Protein AF-A0A6P0NVS1-F1 (afdb_monomer_lite)

Radius of gyration: 19.27 Å; chains: 1; bounding box: 31×51×54 Å

Sequence (129 aa):
MSETNSVSIKGNISNNNGQMVTGIKNQVTTQSLDSSEAEKLGIEELLTQLKEAIASESNLKEDDKETALEEIENLNQAANNPGDGGMKKMAKRAIQMLTGVFAGLPAAAKLAEIANKTLPALGSKFGLE

pLDDT: mean 80.85, std 20.52, range [35.62, 98.19]

Foldseek 3Di:
DDDDDDDDDDDDDDDDDDDDDDDPPPPVVLPQQDLVNLLVDDLVVLLVSLLVLLVPFPQQDPVLSVLLVVLSVLLVVLSVPLPDPVSLVSLVVSLVSNCVSCVPPDCPRSSVSSNVRSSVSSCVVSPVD

Secondary structure (DSSP, 8-state):
----------------------------------HHHHTTS-HHHHHHHHHHHHHH-SSS-HHHHHHHHHHHHHHHHHHTSTTSHHHHHHHHHHHHHHHHHHTTS-TTSHHHHHHHHHHHHHHHHTT--

Structure (mmCIF, N/CA/C/O backbone):
data_AF-A0A6P0NVS1-F1
#
_entry.id   AF-A0A6P0NVS1-F1
#
loop_
_atom_site.group_PDB
_atom_site.id
_atom_site.type_symbol
_atom_site.label_atom_id
_atom_site.label_alt_id
_atom_site.label_comp_id
_atom_site.label_asym_id
_atom_site.label_entity_id
_atom_site.label_seq_id
_atom_site.pdbx_PDB_ins_code
_atom_site.Cartn_x
_atom_site.Cartn_y
_atom_site.Cartn_z
_atom_site.occupancy
_atom_site.B_iso_or_equiv
_atom_site.auth_seq_id
_atom_site.auth_comp_id
_atom_site.auth_asym_id
_atom_site.auth_atom_id
_atom_site.pdbx_PDB_model_num
ATOM 1 N N . MET A 1 1 ? -10.869 34.712 39.233 1.00 37.62 1 MET A N 1
ATOM 2 C CA . MET A 1 1 ? -11.520 33.991 38.121 1.00 37.62 1 MET A CA 1
ATOM 3 C C . MET A 1 1 ? -11.110 34.693 36.834 1.00 37.62 1 MET A C 1
ATOM 5 O O . MET A 1 1 ? -11.342 35.889 36.752 1.00 37.62 1 MET A O 1
ATOM 9 N N . SER A 1 2 ? -10.418 33.944 35.964 1.00 41.41 2 SER A N 1
ATOM 10 C CA . SER A 1 2 ? -10.236 34.060 34.496 1.00 41.41 2 SER A CA 1
ATOM 11 C C . SER A 1 2 ? -9.881 35.435 33.896 1.00 41.41 2 SER A C 1
ATOM 13 O O . SER A 1 2 ? -10.669 36.366 33.957 1.00 41.41 2 SER A O 1
ATOM 15 N N . GLU A 1 3 ? -8.648 35.668 33.430 1.00 48.66 3 GLU A N 1
ATOM 16 C CA . GLU A 1 3 ? -8.088 35.309 32.104 1.00 48.66 3 GLU A CA 1
ATOM 17 C C . GLU A 1 3 ? -8.907 35.784 30.898 1.00 48.66 3 GLU A C 1
ATOM 19 O O . GLU A 1 3 ? -9.952 35.221 30.585 1.00 48.66 3 GLU A O 1
ATOM 24 N N . THR A 1 4 ? -8.337 36.715 30.126 1.00 44.09 4 THR A N 1
ATOM 25 C CA . THR A 1 4 ? -8.274 36.564 28.664 1.00 44.09 4 THR A CA 1
ATOM 26 C C . THR A 1 4 ? -7.067 37.332 28.127 1.00 44.09 4 THR A C 1
ATOM 28 O O . THR A 1 4 ? -6.990 38.555 28.225 1.00 44.09 4 THR A O 1
ATOM 31 N N . ASN A 1 5 ? -6.098 36.584 27.604 1.00 42.34 5 ASN A N 1
ATOM 32 C CA . ASN A 1 5 ? -4.946 37.093 26.875 1.00 42.34 5 ASN A CA 1
ATOM 33 C C . ASN A 1 5 ? -5.342 37.325 25.405 1.00 42.34 5 ASN A C 1
ATOM 35 O O . ASN A 1 5 ? -6.019 36.497 24.796 1.00 42.34 5 ASN A O 1
ATOM 39 N N . SER A 1 6 ? -4.939 38.468 24.860 1.00 51.38 6 SER A N 1
ATOM 40 C CA . SER A 1 6 ? -5.294 38.980 23.534 1.00 51.38 6 SER A CA 1
ATOM 41 C C . SER A 1 6 ? -4.456 38.350 22.421 1.00 51.38 6 SER A C 1
ATOM 43 O O . SER A 1 6 ? -3.238 38.292 22.557 1.00 51.38 6 SER A O 1
ATOM 45 N N . VAL A 1 7 ? -5.051 38.040 21.261 1.00 50.81 7 VAL A N 1
ATOM 46 C CA . VAL A 1 7 ? -4.314 38.018 19.980 1.00 50.81 7 VAL A CA 1
ATOM 47 C C . VAL A 1 7 ? -5.194 38.570 18.854 1.00 50.81 7 VAL A C 1
ATOM 49 O O . VAL A 1 7 ? -6.149 37.936 18.418 1.00 50.81 7 VAL A O 1
ATOM 52 N N . SER A 1 8 ? -4.835 39.755 18.358 1.00 46.06 8 SER A N 1
ATOM 53 C CA . SER A 1 8 ? -5.378 40.354 17.134 1.00 46.06 8 SER A CA 1
ATOM 54 C C . SER A 1 8 ? -4.429 40.051 15.975 1.00 46.06 8 SER A C 1
ATOM 56 O O . SER A 1 8 ? -3.346 40.630 15.910 1.00 46.06 8 SER A O 1
ATOM 58 N N . ILE A 1 9 ? -4.814 39.177 15.042 1.00 58.44 9 ILE A N 1
ATOM 59 C CA . ILE A 1 9 ? -4.029 38.935 13.822 1.00 58.44 9 ILE A CA 1
ATOM 60 C C . ILE A 1 9 ? -4.465 39.931 12.742 1.00 58.44 9 ILE A C 1
ATOM 62 O O . ILE A 1 9 ? -5.458 39.735 12.049 1.00 58.44 9 ILE A O 1
ATOM 66 N N . LYS A 1 10 ?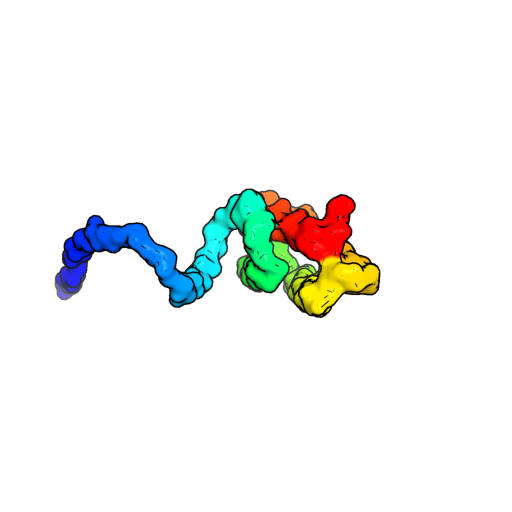 -3.701 41.020 12.601 1.00 50.16 10 LYS A N 1
ATOM 67 C CA . LYS A 1 10 ? -3.670 41.852 11.388 1.00 50.16 10 LYS A CA 1
ATOM 68 C C . LYS A 1 10 ? -2.538 41.340 10.496 1.00 50.16 10 LYS A C 1
ATOM 70 O O . LYS A 1 10 ? -1.379 41.653 10.743 1.00 50.16 10 LYS A O 1
ATOM 75 N N . GLY A 1 11 ? -2.875 40.548 9.482 1.00 35.62 11 GLY A N 1
ATOM 76 C CA . GLY A 1 11 ? -1.939 40.065 8.464 1.00 35.62 11 GLY A CA 1
ATOM 77 C C . GLY A 1 11 ? -2.288 40.638 7.095 1.00 35.62 11 GLY A C 1
ATOM 78 O O . GLY A 1 11 ? -3.296 40.271 6.504 1.00 35.62 11 GLY A O 1
ATOM 79 N N . ASN A 1 12 ? -1.457 41.556 6.616 1.00 43.94 12 ASN A N 1
ATOM 80 C CA . ASN A 1 12 ? -1.513 42.168 5.294 1.00 43.94 12 ASN A CA 1
ATOM 81 C C . ASN A 1 12 ? -0.865 41.200 4.284 1.00 43.94 12 ASN A C 1
ATOM 83 O O . ASN A 1 12 ? 0.341 40.983 4.374 1.00 43.94 12 ASN A O 1
ATOM 87 N N . ILE A 1 13 ? -1.612 40.605 3.346 1.00 58.81 13 ILE A N 1
ATOM 88 C CA . ILE A 1 13 ? -1.012 39.788 2.274 1.00 58.81 13 ILE A CA 1
ATOM 89 C C . ILE A 1 13 ? -0.812 40.683 1.053 1.00 58.81 13 ILE A C 1
ATOM 91 O O . ILE A 1 13 ? -1.756 41.002 0.334 1.00 58.81 13 ILE A O 1
ATOM 95 N N . SER A 1 14 ? 0.434 41.105 0.848 1.00 48.75 14 SER A N 1
ATOM 96 C CA . SER A 1 14 ? 0.889 41.795 -0.354 1.00 48.75 14 SER A CA 1
ATOM 97 C C . SER A 1 14 ? 2.080 41.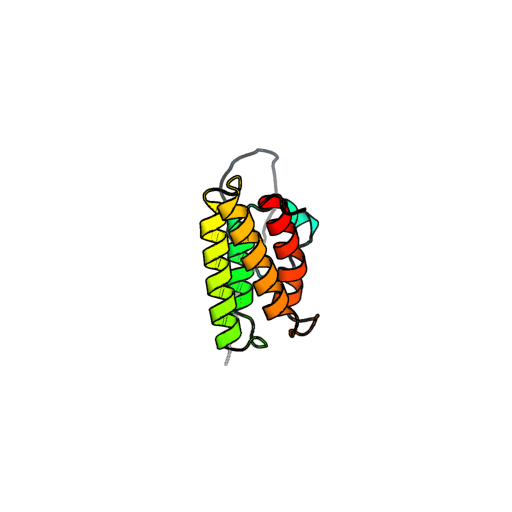047 -0.953 1.00 48.75 14 SER A C 1
ATOM 99 O O . SER A 1 14 ? 3.101 40.885 -0.289 1.00 48.75 14 SER A O 1
ATOM 101 N N . ASN A 1 15 ? 1.923 40.705 -2.234 1.00 42.69 15 ASN A N 1
ATOM 102 C CA . ASN A 1 15 ? 2.951 40.647 -3.275 1.00 42.69 15 ASN A CA 1
ATOM 103 C C . ASN A 1 15 ? 3.765 39.347 -3.514 1.00 42.69 15 ASN A C 1
ATOM 105 O O . ASN A 1 15 ? 4.587 38.945 -2.700 1.00 42.69 15 ASN A O 1
ATOM 109 N N . ASN A 1 16 ? 3.633 38.839 -4.750 1.00 46.72 16 ASN A N 1
ATOM 110 C CA . ASN A 1 16 ? 4.662 38.764 -5.813 1.00 46.72 16 ASN A CA 1
ATOM 111 C C . ASN A 1 16 ? 4.919 37.378 -6.437 1.00 46.72 16 ASN A C 1
ATOM 113 O O . ASN A 1 16 ? 5.244 36.408 -5.760 1.00 46.72 16 ASN A O 1
ATOM 117 N N . ASN A 1 17 ? 4.846 37.334 -7.772 1.00 62.06 17 ASN A N 1
ATOM 118 C CA . ASN A 1 17 ? 5.301 36.225 -8.610 1.00 62.06 17 ASN A CA 1
ATOM 119 C C . ASN A 1 17 ? 6.836 36.122 -8.562 1.00 62.06 17 ASN A C 1
ATOM 121 O O . ASN A 1 17 ? 7.526 37.064 -8.946 1.00 62.06 17 ASN A O 1
ATOM 125 N N . GLY A 1 18 ? 7.367 34.955 -8.195 1.00 39.19 18 GLY A N 1
ATOM 126 C CA . GLY A 1 18 ? 8.789 34.636 -8.322 1.00 39.19 18 GLY A CA 1
ATOM 127 C C . GLY A 1 18 ? 9.093 33.235 -7.801 1.00 39.19 18 GLY A C 1
ATOM 128 O O . GLY A 1 18 ? 8.969 32.976 -6.611 1.00 39.19 18 GLY A O 1
ATOM 129 N N . GLN A 1 19 ? 9.464 32.324 -8.700 1.00 63.94 19 GLN A N 1
ATOM 130 C CA . GLN A 1 19 ? 9.948 30.986 -8.364 1.00 63.94 19 GLN A CA 1
ATOM 131 C C . GLN A 1 19 ? 11.123 31.072 -7.375 1.00 63.94 19 GLN A C 1
ATOM 133 O O . GLN A 1 19 ? 12.144 31.675 -7.696 1.00 63.94 19 GLN A O 1
ATOM 138 N N . MET A 1 20 ? 11.010 30.424 -6.213 1.00 43.28 20 MET A N 1
ATOM 139 C CA . MET A 1 20 ? 12.161 29.951 -5.443 1.00 43.28 20 MET A CA 1
ATOM 140 C C . MET A 1 20 ? 11.760 28.739 -4.592 1.00 43.28 20 MET A C 1
ATOM 142 O O . MET A 1 20 ? 10.711 28.699 -3.958 1.00 43.28 20 MET A O 1
ATOM 146 N N . VAL A 1 21 ? 12.614 27.729 -4.686 1.00 49.31 21 VAL A N 1
ATOM 147 C CA . VAL A 1 21 ? 12.484 26.338 -4.256 1.00 49.31 21 VAL A CA 1
ATOM 148 C C . VAL A 1 21 ? 12.589 26.172 -2.735 1.00 49.31 21 VAL A C 1
ATOM 150 O O . VAL A 1 21 ? 13.282 26.928 -2.061 1.00 49.31 21 VAL A O 1
ATOM 153 N N . THR A 1 22 ? 11.995 25.078 -2.249 1.00 44.38 22 THR A N 1
ATOM 154 C CA . THR A 1 22 ? 12.290 24.415 -0.968 1.00 44.38 22 THR A CA 1
ATOM 155 C C . THR A 1 22 ? 11.651 25.041 0.269 1.00 44.38 22 THR A C 1
ATOM 157 O O . THR A 1 22 ? 12.234 25.727 1.100 1.00 44.38 22 THR A O 1
ATOM 160 N N . GLY A 1 23 ? 10.376 24.718 0.404 1.00 37.56 23 GLY A N 1
ATOM 161 C CA . GLY A 1 23 ? 9.621 24.884 1.628 1.00 37.56 23 GLY A CA 1
ATOM 162 C C . GLY A 1 23 ? 8.402 23.987 1.589 1.00 37.56 23 GLY A C 1
ATOM 163 O O . GLY A 1 23 ? 7.322 24.437 1.962 1.00 37.56 23 GLY A O 1
ATOM 164 N N . ILE A 1 24 ? 8.548 22.743 1.108 1.00 47.34 24 ILE A N 1
ATOM 165 C CA . ILE A 1 24 ? 7.543 21.719 1.379 1.00 47.34 24 ILE A CA 1
ATOM 166 C C . ILE A 1 24 ? 7.658 21.466 2.880 1.00 47.34 24 ILE A C 1
ATOM 168 O O . ILE A 1 24 ? 8.391 20.604 3.355 1.00 47.34 24 ILE A O 1
ATOM 172 N N . LYS A 1 25 ? 6.981 22.300 3.670 1.00 40.31 25 LYS A N 1
ATOM 173 C CA . LYS A 1 25 ? 6.454 21.828 4.935 1.00 40.31 25 LYS A CA 1
ATOM 174 C C . LYS A 1 25 ? 5.586 20.648 4.527 1.00 40.31 25 LYS A C 1
ATOM 176 O O . LYS A 1 25 ? 4.468 20.862 4.069 1.00 40.31 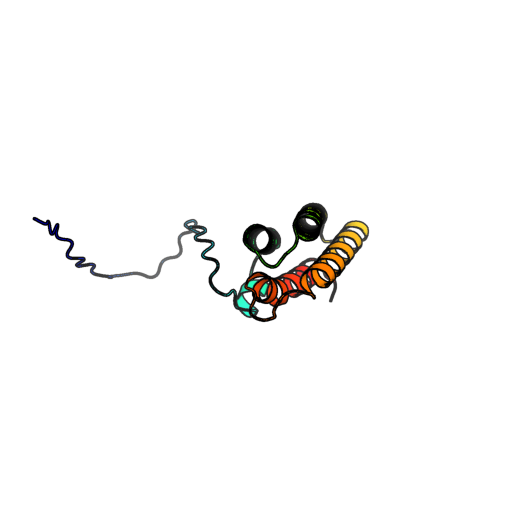25 LYS A O 1
ATOM 181 N N . ASN A 1 26 ? 6.129 19.441 4.676 1.00 40.41 26 ASN A N 1
ATOM 182 C CA . ASN A 1 26 ? 5.388 18.208 4.900 1.00 40.41 26 ASN A CA 1
ATOM 183 C C . ASN A 1 26 ? 4.502 18.432 6.137 1.00 40.41 26 ASN A C 1
ATOM 185 O O . ASN A 1 26 ? 4.715 17.876 7.207 1.00 40.41 26 ASN A O 1
ATOM 189 N N . GLN A 1 27 ? 3.505 19.303 6.022 1.00 42.47 27 GLN A N 1
ATOM 190 C CA . GLN A 1 27 ? 2.240 19.034 6.655 1.00 42.47 27 GLN A CA 1
ATOM 191 C C . GLN A 1 27 ? 1.662 17.927 5.790 1.00 42.47 27 GLN A C 1
ATOM 193 O O . GLN A 1 27 ? 0.907 18.188 4.860 1.00 42.47 27 GLN A O 1
ATOM 198 N N . VAL A 1 28 ? 2.057 16.683 6.084 1.00 47.50 28 VAL A N 1
ATOM 199 C CA . VAL A 1 28 ? 1.214 15.534 5.766 1.00 47.50 28 VAL A CA 1
ATOM 200 C C . VAL A 1 28 ? 0.019 15.650 6.707 1.00 47.50 28 VAL A C 1
ATOM 202 O O . VAL A 1 28 ? -0.141 14.950 7.699 1.00 47.50 28 VAL A O 1
ATOM 205 N N . THR A 1 29 ? -0.786 16.682 6.479 1.00 43.94 29 THR A N 1
ATOM 206 C CA . THR A 1 29 ? -2.146 16.701 6.957 1.00 43.94 29 THR A CA 1
ATOM 207 C C . THR A 1 29 ? -2.772 15.566 6.179 1.00 43.94 29 THR A C 1
ATOM 209 O O . THR A 1 29 ? -2.764 15.592 4.952 1.00 43.94 29 THR A O 1
ATOM 212 N N . THR A 1 30 ? -3.302 14.567 6.869 1.00 48.88 30 THR A N 1
ATOM 213 C CA . THR A 1 30 ? -4.111 13.474 6.313 1.00 48.88 30 THR A CA 1
ATOM 214 C C . THR A 1 30 ? -5.426 13.993 5.689 1.00 48.88 30 THR A C 1
ATOM 216 O O . THR A 1 30 ? -6.475 13.353 5.747 1.00 48.88 30 THR A O 1
ATOM 219 N N . GLN A 1 31 ? -5.402 15.184 5.085 1.00 52.06 31 GLN A N 1
ATOM 220 C CA . GLN A 1 31 ? -6.419 15.722 4.204 1.00 52.06 31 GLN A CA 1
ATOM 221 C C . GLN A 1 31 ? -6.579 14.765 3.026 1.00 52.06 31 GLN A C 1
ATOM 223 O O . GLN A 1 31 ? -5.646 14.086 2.612 1.00 52.06 31 GLN A O 1
ATOM 228 N N . SER A 1 32 ? -7.818 14.600 2.572 1.00 59.31 32 SER A N 1
ATOM 229 C CA . SER A 1 32 ? -8.142 13.728 1.443 1.00 59.31 32 SER A CA 1
ATOM 230 C C . SER A 1 32 ? -7.252 14.073 0.251 1.00 59.31 32 SER A C 1
ATOM 232 O O . SER A 1 32 ? -7.356 15.172 -0.277 1.00 59.31 32 SER A O 1
ATOM 234 N N . LEU A 1 33 ? -6.360 13.154 -0.128 1.00 66.06 33 LEU A N 1
ATOM 235 C CA . LEU A 1 33 ? -5.635 13.228 -1.392 1.00 66.06 33 LEU A CA 1
ATOM 236 C C . LEU A 1 33 ? -6.657 13.159 -2.511 1.00 66.06 33 LEU A C 1
ATOM 238 O O . LEU A 1 33 ? -7.450 12.226 -2.516 1.00 66.06 33 LEU A O 1
ATOM 242 N N . ASP A 1 34 ? -6.655 14.066 -3.474 1.00 71.25 34 ASP A N 1
ATOM 243 C CA . ASP A 1 34 ? -7.413 13.850 -4.706 1.00 71.25 34 ASP A CA 1
ATOM 244 C C . ASP A 1 34 ? -6.662 12.887 -5.635 1.00 71.25 34 ASP A C 1
ATOM 246 O O . ASP A 1 34 ? -5.432 12.837 -5.637 1.00 71.25 34 ASP A O 1
ATOM 250 N N . SER A 1 35 ? -7.379 12.120 -6.463 1.00 70.19 35 SER A N 1
ATOM 251 C CA . SER A 1 35 ? -6.747 11.149 -7.374 1.00 70.19 35 SER A CA 1
ATOM 252 C C . SER A 1 35 ? -5.755 11.814 -8.340 1.00 70.19 35 SER A C 1
ATOM 254 O O . SER A 1 35 ? -4.655 11.308 -8.527 1.00 70.19 35 SER A O 1
ATOM 256 N N . SER A 1 36 ? -6.092 13.001 -8.868 1.00 71.12 36 SER A N 1
ATOM 257 C CA . SER A 1 36 ? -5.188 13.781 -9.734 1.00 71.12 36 SER A CA 1
ATOM 258 C C . SER A 1 36 ? -3.945 14.287 -8.996 1.00 71.12 36 SER A C 1
ATOM 260 O O . SER A 1 36 ? -2.921 14.574 -9.616 1.00 71.12 36 SER A O 1
ATOM 262 N N . GLU A 1 37 ? -4.034 14.443 -7.676 1.00 76.06 37 GLU A N 1
ATOM 263 C CA . GLU A 1 37 ? -2.899 14.828 -6.847 1.00 76.06 37 GLU A CA 1
ATOM 264 C C . GLU A 1 37 ? -1.996 13.616 -6.609 1.00 76.06 37 GLU A C 1
ATOM 266 O O . GLU A 1 37 ? -0.798 13.706 -6.862 1.00 76.06 37 GLU A O 1
ATOM 271 N N . ALA A 1 38 ? -2.573 12.453 -6.284 1.00 77.38 38 ALA A N 1
ATOM 272 C CA . ALA A 1 38 ? -1.843 11.196 -6.118 1.00 77.38 38 ALA A CA 1
ATOM 273 C C . ALA A 1 38 ? -1.022 10.805 -7.362 1.00 77.38 38 ALA A C 1
ATOM 275 O O . ALA A 1 38 ? 0.117 10.361 -7.238 1.00 77.38 38 ALA A O 1
ATOM 276 N N . GLU A 1 39 ? -1.538 11.029 -8.571 1.00 78.19 39 GLU A N 1
ATOM 277 C CA . GLU A 1 39 ? -0.801 10.749 -9.814 1.00 78.19 39 GLU A CA 1
ATOM 278 C C . GLU A 1 39 ? 0.450 11.626 -10.001 1.00 78.19 39 GLU A C 1
ATOM 280 O O . GLU A 1 39 ? 1.420 11.208 -10.648 1.00 78.19 39 GLU A O 1
ATOM 285 N N . LYS A 1 40 ? 0.453 12.840 -9.438 1.00 84.38 40 LYS A N 1
ATOM 286 C CA . LYS A 1 40 ? 1.577 13.787 -9.529 1.00 84.38 40 LYS A CA 1
ATOM 287 C C . LYS A 1 40 ? 2.676 13.490 -8.514 1.00 84.38 40 LYS A C 1
ATOM 289 O O . LYS A 1 40 ? 3.813 13.895 -8.745 1.00 84.38 40 LYS A O 1
ATOM 294 N N . LEU A 1 41 ? 2.344 12.789 -7.433 1.00 88.62 41 LEU A N 1
ATOM 295 C CA . LEU A 1 41 ? 3.285 12.442 -6.375 1.00 88.62 41 LEU A CA 1
ATOM 296 C C . LEU A 1 41 ? 4.321 11.409 -6.832 1.00 88.62 41 LEU A C 1
ATOM 298 O O . LEU A 1 41 ? 4.078 10.578 -7.719 1.00 88.62 41 LEU A O 1
ATOM 302 N N . GLY A 1 42 ? 5.496 11.463 -6.205 1.00 91.25 42 GLY A N 1
ATOM 303 C CA . GLY A 1 42 ? 6.532 10.441 -6.334 1.00 91.25 42 GLY A CA 1
ATOM 304 C C . GLY A 1 42 ? 6.182 9.145 -5.593 1.00 91.25 42 GLY A C 1
ATOM 305 O O . GLY A 1 42 ? 5.296 9.114 -4.742 1.00 91.25 42 GLY A O 1
ATOM 306 N N . ILE A 1 43 ? 6.911 8.060 -5.889 1.00 92.38 43 ILE A N 1
ATOM 307 C CA . ILE A 1 43 ? 6.721 6.759 -5.215 1.00 92.38 43 ILE A CA 1
ATOM 308 C C . ILE A 1 43 ? 6.910 6.901 -3.696 1.00 92.38 43 ILE A C 1
ATOM 310 O O . ILE A 1 43 ? 6.065 6.450 -2.933 1.00 92.38 43 ILE A O 1
ATOM 314 N N . GLU A 1 44 ? 7.969 7.582 -3.252 1.00 90.56 44 GLU A N 1
ATOM 315 C CA . GLU A 1 44 ? 8.274 7.779 -1.826 1.00 90.56 44 GLU A CA 1
ATOM 316 C C . GLU A 1 44 ? 7.162 8.537 -1.076 1.00 90.56 44 GLU A C 1
ATOM 318 O O . GLU A 1 44 ? 6.783 8.169 0.038 1.00 90.56 44 GLU A O 1
ATOM 323 N N . GLU A 1 45 ? 6.580 9.560 -1.707 1.00 91.31 45 GLU A N 1
ATOM 324 C CA . GLU A 1 45 ? 5.477 10.342 -1.135 1.00 91.31 45 GLU A CA 1
ATOM 325 C C . GLU A 1 45 ? 4.193 9.511 -1.020 1.00 91.31 45 GLU A C 1
ATOM 327 O O . GLU A 1 45 ? 3.477 9.592 -0.019 1.00 91.31 45 GLU A O 1
ATOM 332 N N . LEU A 1 46 ? 3.903 8.681 -2.025 1.00 93.44 46 LEU A N 1
ATOM 333 C CA . LEU A 1 46 ? 2.768 7.758 -2.002 1.00 93.44 46 LEU A CA 1
ATOM 334 C C . LEU A 1 46 ? 2.929 6.698 -0.903 1.00 93.44 46 LEU A C 1
ATOM 336 O O . LEU A 1 46 ? 1.975 6.423 -0.171 1.00 93.44 46 LEU A O 1
ATOM 340 N N . LEU A 1 47 ? 4.131 6.134 -0.753 1.00 95.12 47 LEU A N 1
ATOM 341 C CA . LEU A 1 47 ? 4.428 5.121 0.265 1.00 95.12 47 LEU A CA 1
ATOM 342 C C . LEU A 1 47 ? 4.391 5.693 1.682 1.00 95.12 47 LEU A C 1
ATOM 344 O O . LEU A 1 47 ? 3.848 5.050 2.580 1.00 95.12 47 LEU A O 1
ATOM 348 N N . THR A 1 48 ? 4.885 6.916 1.880 1.00 92.94 48 THR A N 1
ATOM 349 C CA . THR A 1 48 ? 4.812 7.610 3.175 1.00 92.94 48 THR A CA 1
ATOM 350 C C . THR A 1 48 ? 3.362 7.793 3.617 1.00 92.94 48 THR A C 1
ATOM 352 O O . THR A 1 48 ? 3.007 7.450 4.743 1.00 92.94 48 THR A O 1
ATOM 355 N N . GLN A 1 49 ? 2.491 8.244 2.715 1.00 91.06 49 GLN A N 1
ATOM 356 C CA . GLN A 1 49 ? 1.079 8.453 3.038 1.00 91.06 49 GLN A CA 1
ATOM 357 C C . GLN A 1 49 ? 0.335 7.155 3.322 1.00 91.06 49 GLN A C 1
ATOM 359 O O . GLN A 1 49 ? -0.480 7.101 4.245 1.00 91.06 49 GLN A O 1
ATOM 364 N N . LEU A 1 50 ? 0.625 6.093 2.565 1.00 93.94 50 LEU A N 1
ATOM 365 C CA . LEU A 1 50 ? 0.031 4.789 2.836 1.00 93.94 50 LEU A CA 1
ATOM 366 C C . LEU A 1 50 ? 0.498 4.257 4.200 1.00 93.94 50 LEU A C 1
ATOM 368 O O . LEU A 1 50 ? -0.329 3.811 4.990 1.00 93.94 50 LEU A O 1
ATOM 372 N N . LYS A 1 51 ? 1.790 4.391 4.527 1.00 94.81 51 LYS A N 1
ATOM 373 C CA . LYS A 1 51 ? 2.360 3.994 5.823 1.00 94.81 51 LYS A CA 1
ATOM 374 C C . LYS A 1 51 ? 1.709 4.718 7.002 1.00 94.81 51 LYS A C 1
ATOM 376 O O . LYS A 1 51 ? 1.345 4.078 7.987 1.00 94.81 51 LYS A O 1
ATOM 381 N N . GLU A 1 52 ? 1.544 6.034 6.916 1.00 92.50 52 GLU A N 1
ATOM 382 C CA . GLU A 1 52 ? 0.906 6.829 7.972 1.00 92.50 52 GLU A CA 1
ATOM 383 C C . GLU A 1 52 ? -0.576 6.477 8.148 1.00 92.50 52 GLU A C 1
ATOM 385 O O . GLU A 1 52 ? -1.064 6.363 9.279 1.00 92.50 52 GLU A O 1
ATOM 390 N N . ALA A 1 53 ? -1.286 6.248 7.039 1.00 92.56 53 ALA A N 1
ATOM 391 C CA . ALA A 1 53 ? -2.678 5.817 7.059 1.00 92.56 53 ALA A CA 1
ATOM 392 C C . ALA A 1 53 ? -2.833 4.428 7.697 1.00 92.56 53 ALA A C 1
ATOM 394 O O . ALA A 1 53 ? -3.706 4.246 8.542 1.00 92.56 53 ALA A O 1
ATOM 395 N N . ILE A 1 54 ? -1.952 3.479 7.361 1.00 94.44 54 ILE A N 1
ATOM 396 C CA . ILE A 1 54 ? -1.898 2.142 7.974 1.00 94.44 54 ILE A CA 1
ATOM 397 C C . ILE A 1 54 ? -1.648 2.255 9.481 1.00 94.44 54 ILE A C 1
ATOM 399 O O . ILE A 1 54 ? -2.370 1.656 10.278 1.00 94.44 54 ILE A O 1
ATOM 403 N N . ALA A 1 55 ? -0.659 3.053 9.892 1.00 92.31 55 ALA A N 1
ATOM 404 C CA . ALA A 1 55 ? -0.325 3.236 11.303 1.00 92.31 55 ALA A CA 1
ATOM 405 C C . ALA A 1 55 ? -1.513 3.798 12.105 1.00 92.31 55 ALA A C 1
ATOM 407 O O . ALA A 1 55 ? -1.781 3.329 13.215 1.00 92.31 55 ALA A O 1
ATOM 408 N N . SER A 1 56 ? -2.255 4.735 11.512 1.00 90.44 56 SER A N 1
ATOM 409 C CA . SER A 1 56 ? -3.375 5.439 12.149 1.00 90.44 56 SER A CA 1
ATOM 410 C C . SER A 1 56 ? -4.717 4.700 12.069 1.00 90.44 56 SER A C 1
ATOM 412 O O . SER A 1 56 ? -5.662 5.092 12.752 1.00 90.44 56 SER A O 1
ATOM 414 N N . GLU A 1 57 ? -4.833 3.650 11.250 1.00 91.44 57 GLU A N 1
ATOM 415 C CA . GLU A 1 57 ? -6.091 2.926 11.062 1.00 91.44 57 GLU A CA 1
ATOM 416 C C . GLU A 1 57 ? -6.401 2.032 12.269 1.00 91.44 57 GLU A C 1
ATOM 418 O O . GLU A 1 57 ? -5.602 1.173 12.659 1.00 91.44 57 GLU A O 1
ATOM 423 N N . SER A 1 58 ? -7.574 2.243 12.863 1.00 92.88 58 SER A N 1
ATOM 424 C CA . SER A 1 58 ? -8.056 1.503 14.032 1.00 92.88 58 SER A CA 1
ATOM 425 C C . SER A 1 58 ? -8.952 0.323 13.663 1.00 92.88 58 SER A C 1
ATOM 427 O O . SER A 1 58 ? -9.126 -0.580 14.477 1.00 92.88 58 SER A O 1
ATOM 429 N N . ASN A 1 59 ? -9.502 0.301 12.444 1.00 92.00 59 ASN A N 1
ATOM 430 C CA . ASN A 1 59 ? -10.312 -0.810 11.937 1.00 92.00 59 ASN A CA 1
ATOM 431 C C . ASN A 1 59 ? -9.463 -1.942 11.334 1.00 92.00 59 ASN A C 1
ATOM 433 O O . ASN A 1 59 ? -10.009 -2.973 10.946 1.00 92.00 59 ASN A O 1
ATOM 437 N N . LEU A 1 60 ? -8.144 -1.753 11.246 1.00 93.19 60 LEU A N 1
ATOM 438 C CA . LEU A 1 60 ? -7.198 -2.761 10.786 1.00 93.19 60 LEU A CA 1
ATOM 439 C C . LEU A 1 60 ? -6.673 -3.554 11.986 1.00 93.19 60 LEU A C 1
ATOM 441 O O . LEU A 1 60 ? -6.249 -2.967 12.984 1.00 93.19 60 LEU A O 1
ATOM 445 N N . LYS A 1 61 ? -6.698 -4.886 11.893 1.00 93.88 61 LYS A N 1
ATOM 446 C CA . LYS A 1 61 ? -6.137 -5.761 12.932 1.00 93.88 61 LYS A CA 1
ATOM 447 C C . LYS A 1 61 ? -4.621 -5.595 13.005 1.00 93.88 61 LYS A C 1
ATOM 449 O O . LYS A 1 61 ? -4.000 -5.167 12.039 1.00 93.88 61 LYS A O 1
ATOM 454 N N . GLU A 1 62 ? -4.031 -5.956 14.139 1.00 94.25 62 GLU A N 1
ATOM 455 C CA . GLU A 1 62 ? -2.584 -5.838 14.348 1.00 94.25 62 GLU A CA 1
ATOM 456 C C . GLU A 1 62 ? -1.784 -6.678 13.338 1.00 94.25 62 GLU A C 1
ATOM 458 O O . GLU A 1 62 ? -0.943 -6.116 12.644 1.00 94.25 62 GLU A O 1
ATOM 463 N N . ASP A 1 63 ? -2.140 -7.953 13.145 1.00 94.12 63 ASP A N 1
ATOM 464 C CA . ASP A 1 63 ? -1.507 -8.836 12.149 1.00 94.12 63 ASP A CA 1
ATOM 465 C C . ASP A 1 63 ? -1.617 -8.281 10.713 1.00 94.12 63 ASP A C 1
ATOM 467 O O . ASP A 1 63 ? -0.663 -8.304 9.933 1.00 94.12 63 ASP A O 1
ATOM 471 N N . ASP A 1 64 ? -2.787 -7.734 10.363 1.00 96.00 64 ASP A N 1
ATOM 472 C CA . ASP A 1 64 ? -3.037 -7.116 9.056 1.00 96.00 64 ASP A CA 1
ATOM 473 C C . ASP A 1 64 ? -2.231 -5.814 8.893 1.00 96.00 64 ASP A C 1
ATOM 475 O O . ASP A 1 64 ? -1.761 -5.494 7.801 1.00 96.00 64 ASP A O 1
ATOM 479 N N . LYS A 1 65 ? -2.040 -5.059 9.982 1.00 95.81 65 LYS A N 1
ATOM 480 C CA . LYS A 1 65 ? -1.221 -3.842 10.019 1.00 95.81 65 LYS A CA 1
ATOM 481 C C . LYS A 1 65 ? 0.257 -4.167 9.846 1.00 95.81 65 LYS A C 1
ATOM 483 O O . LYS A 1 65 ? 0.919 -3.494 9.060 1.00 95.81 65 LYS A O 1
ATOM 488 N N . GLU A 1 66 ? 0.762 -5.181 10.538 1.00 96.69 66 GLU A N 1
ATOM 489 C CA . GLU A 1 66 ? 2.137 -5.662 10.381 1.00 96.69 66 GLU A CA 1
ATOM 490 C C . GLU A 1 66 ? 2.386 -6.118 8.941 1.00 96.69 66 GLU A C 1
ATOM 492 O O . GLU A 1 66 ? 3.299 -5.612 8.288 1.00 96.69 66 GLU A O 1
ATOM 497 N N . THR A 1 67 ? 1.492 -6.956 8.408 1.00 96.50 67 THR A N 1
ATOM 498 C CA . THR A 1 67 ? 1.537 -7.411 7.011 1.00 96.50 67 THR A CA 1
ATOM 499 C C . THR A 1 67 ? 1.537 -6.230 6.040 1.00 96.50 67 THR A C 1
ATOM 501 O O . THR A 1 67 ? 2.351 -6.166 5.123 1.00 96.50 67 THR A O 1
ATOM 504 N N . ALA A 1 68 ? 0.653 -5.248 6.239 1.00 97.44 68 ALA A N 1
ATOM 505 C CA . ALA A 1 68 ? 0.600 -4.073 5.378 1.00 97.44 68 ALA A CA 1
ATOM 506 C C . ALA A 1 68 ? 1.904 -3.258 5.427 1.00 97.44 68 ALA A C 1
ATOM 508 O O . ALA A 1 68 ? 2.368 -2.791 4.390 1.00 97.44 68 ALA A O 1
ATOM 509 N N . LEU A 1 69 ? 2.515 -3.094 6.604 1.00 97.50 69 LEU A N 1
ATOM 510 C CA . LEU A 1 69 ? 3.787 -2.381 6.749 1.00 97.50 69 LEU A CA 1
ATOM 511 C C . LEU A 1 69 ? 4.963 -3.135 6.109 1.00 97.50 69 LEU A C 1
ATOM 513 O O . LEU A 1 69 ? 5.844 -2.486 5.547 1.00 97.50 69 LEU A O 1
ATOM 517 N N . GLU A 1 70 ? 4.967 -4.468 6.140 1.00 97.94 70 GLU A N 1
ATOM 518 C CA . GLU A 1 70 ? 5.946 -5.284 5.409 1.00 97.94 70 GLU A CA 1
ATOM 519 C C . GLU A 1 70 ? 5.821 -5.070 3.894 1.00 97.94 70 GLU A C 1
ATOM 521 O O . GLU A 1 70 ? 6.816 -4.849 3.202 1.00 97.94 70 GLU A O 1
ATOM 526 N N . GLU A 1 71 ? 4.596 -5.023 3.370 1.00 98.19 71 GLU A N 1
ATOM 527 C CA . GLU A 1 71 ? 4.377 -4.771 1.944 1.00 98.19 71 GLU A CA 1
ATOM 528 C C . GLU A 1 71 ? 4.747 -3.341 1.519 1.00 98.19 71 GLU A C 1
ATOM 530 O O . GLU A 1 71 ? 5.223 -3.137 0.399 1.00 98.19 71 GLU A O 1
ATOM 535 N N . ILE A 1 72 ? 4.614 -2.344 2.405 1.00 97.75 72 ILE A N 1
ATOM 536 C CA . ILE A 1 72 ? 5.187 -1.005 2.170 1.00 97.75 72 ILE A CA 1
ATOM 537 C C . ILE A 1 72 ? 6.704 -1.088 1.987 1.00 97.75 72 ILE A C 1
ATOM 539 O O . ILE A 1 72 ? 7.252 -0.423 1.107 1.00 97.75 72 ILE A O 1
ATOM 543 N N . GLU A 1 73 ? 7.392 -1.901 2.788 1.00 97.06 73 GLU A N 1
ATOM 544 C CA . GLU A 1 73 ? 8.840 -2.058 2.671 1.00 97.06 73 GLU A CA 1
ATOM 545 C C . GLU A 1 73 ? 9.230 -2.783 1.377 1.00 97.06 73 GLU A C 1
ATOM 547 O O . GLU A 1 73 ? 10.151 -2.348 0.685 1.00 97.06 73 GLU A O 1
ATOM 552 N N . ASN A 1 74 ? 8.476 -3.804 0.964 1.00 97.88 74 ASN A N 1
ATOM 553 C CA . ASN A 1 74 ? 8.654 -4.435 -0.349 1.00 97.88 74 ASN A CA 1
ATOM 554 C C . ASN A 1 74 ? 8.486 -3.423 -1.496 1.00 97.88 74 ASN A C 1
ATOM 556 O O . ASN A 1 74 ? 9.224 -3.459 -2.484 1.00 97.88 74 ASN A O 1
ATOM 560 N N . LEU A 1 75 ? 7.546 -2.482 -1.375 1.00 97.62 75 LEU A N 1
ATOM 561 C CA . LEU A 1 75 ? 7.378 -1.407 -2.353 1.00 97.62 75 LEU A CA 1
ATOM 562 C C . LEU A 1 75 ? 8.537 -0.408 -2.328 1.00 97.62 75 LEU A C 1
ATOM 564 O O . LEU A 1 75 ? 8.987 -0.007 -3.401 1.00 97.62 75 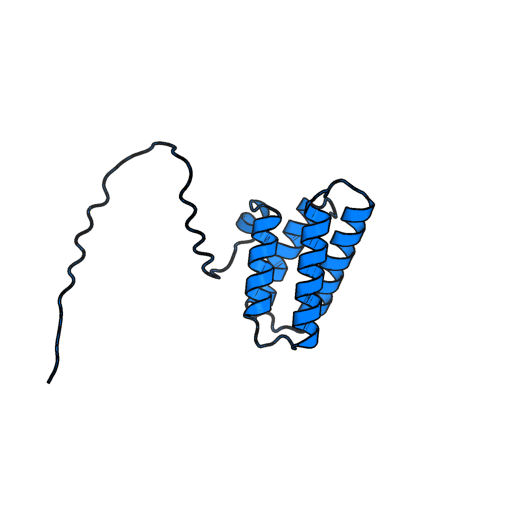LEU A O 1
ATOM 568 N N . ASN A 1 76 ? 9.063 -0.047 -1.153 1.00 95.06 76 ASN A N 1
ATOM 569 C CA . ASN A 1 76 ? 10.280 0.767 -1.038 1.00 95.06 76 ASN A CA 1
ATOM 570 C C . ASN A 1 76 ? 11.468 0.078 -1.718 1.00 95.06 76 ASN A C 1
ATOM 572 O O . ASN A 1 76 ? 12.215 0.706 -2.469 1.00 95.06 76 ASN A O 1
ATOM 576 N N . GLN A 1 77 ? 11.629 -1.228 -1.504 1.00 95.94 77 GLN A N 1
ATOM 577 C CA . GLN A 1 77 ? 12.680 -2.009 -2.148 1.00 95.94 77 GLN A CA 1
ATOM 578 C C . GLN A 1 77 ? 12.528 -2.001 -3.667 1.00 95.94 77 GLN A C 1
ATOM 580 O O . GLN A 1 77 ? 13.488 -1.679 -4.373 1.00 95.94 77 GLN A O 1
ATOM 585 N N . ALA A 1 78 ? 11.320 -2.268 -4.168 1.00 96.06 78 ALA A N 1
ATOM 586 C CA . ALA A 1 78 ? 11.021 -2.215 -5.593 1.00 96.06 78 ALA A CA 1
ATOM 587 C C . ALA A 1 78 ? 11.245 -0.814 -6.189 1.00 96.06 78 ALA A C 1
ATOM 589 O O . ALA A 1 78 ? 11.685 -0.696 -7.336 1.00 96.06 78 ALA A O 1
ATOM 590 N N . ALA A 1 79 ? 10.986 0.248 -5.420 1.00 93.69 79 ALA A N 1
ATOM 591 C CA . ALA A 1 79 ? 11.156 1.638 -5.842 1.00 93.69 79 ALA A CA 1
ATOM 592 C C . ALA A 1 79 ? 12.615 2.014 -6.144 1.00 93.69 79 ALA A C 1
ATOM 594 O O . ALA A 1 79 ? 12.846 2.956 -6.899 1.00 93.69 79 ALA A O 1
ATOM 595 N N . ASN A 1 80 ? 13.598 1.266 -5.629 1.00 93.00 80 ASN A N 1
ATOM 596 C CA . ASN A 1 80 ? 15.010 1.481 -5.965 1.00 93.00 80 ASN A CA 1
ATOM 597 C C . ASN A 1 80 ? 15.330 1.131 -7.425 1.00 93.00 80 ASN A C 1
ATOM 599 O O . ASN A 1 80 ? 16.286 1.658 -7.993 1.00 93.00 80 ASN A O 1
ATOM 603 N N . ASN A 1 81 ? 14.557 0.229 -8.040 1.00 93.00 81 ASN A N 1
ATOM 604 C CA . ASN A 1 81 ? 14.724 -0.139 -9.443 1.00 93.00 81 ASN A CA 1
ATOM 605 C C . ASN A 1 81 ? 13.379 -0.524 -10.094 1.00 93.00 81 ASN A C 1
ATOM 607 O O . ASN A 1 81 ? 13.162 -1.688 -10.439 1.00 93.00 81 ASN A O 1
ATOM 611 N N . PRO A 1 82 ? 12.470 0.443 -10.314 1.00 87.31 82 PRO A N 1
ATOM 612 C CA . PRO A 1 82 ? 11.099 0.178 -10.760 1.00 87.31 82 PRO A CA 1
ATOM 613 C C . PRO A 1 82 ? 11.018 -0.348 -12.204 1.00 87.31 82 PRO A C 1
ATOM 615 O O . PRO A 1 82 ? 9.973 -0.832 -12.636 1.00 87.31 82 PRO A O 1
ATOM 618 N N . GLY A 1 83 ? 12.113 -0.264 -12.970 1.00 85.94 83 GLY A N 1
ATOM 619 C CA . GLY A 1 83 ? 12.215 -0.809 -14.324 1.00 85.94 83 GLY A CA 1
ATOM 620 C C . GLY A 1 83 ? 12.537 -2.305 -14.373 1.00 85.94 83 GLY A C 1
ATOM 621 O O . GLY A 1 83 ? 12.239 -2.949 -15.381 1.00 85.94 83 GLY A O 1
ATOM 622 N N . ASP A 1 84 ? 13.114 -2.865 -13.307 1.00 94.81 84 ASP A N 1
ATOM 623 C CA . ASP A 1 84 ? 13.509 -4.271 -13.252 1.00 94.81 84 ASP A CA 1
ATOM 624 C C . ASP A 1 84 ? 12.296 -5.212 -13.196 1.00 94.81 84 ASP A C 1
ATOM 626 O O . ASP A 1 84 ? 11.335 -5.001 -12.456 1.00 94.81 84 ASP A O 1
ATOM 630 N N . GLY A 1 85 ? 12.342 -6.301 -13.967 1.00 94.81 85 GLY A N 1
ATOM 631 C CA . GLY A 1 85 ? 11.230 -7.250 -14.054 1.00 94.81 85 GLY A CA 1
ATOM 632 C C . GLY A 1 85 ? 10.950 -8.002 -12.746 1.00 94.81 85 GLY A C 1
ATOM 633 O O . GLY A 1 85 ? 9.805 -8.390 -12.501 1.00 94.81 85 GLY A O 1
ATOM 634 N N . GLY A 1 86 ? 11.965 -8.215 -11.905 1.00 95.62 86 GLY A N 1
ATOM 635 C CA . GLY A 1 86 ? 11.816 -8.768 -10.560 1.00 95.62 86 GLY A CA 1
ATOM 636 C C . GLY A 1 86 ? 11.156 -7.770 -9.613 1.00 95.62 86 GLY A C 1
ATOM 637 O O . GLY A 1 86 ? 10.176 -8.119 -8.954 1.00 95.62 86 GLY A O 1
ATOM 638 N N . MET A 1 87 ? 11.613 -6.519 -9.624 1.00 96.50 87 MET A N 1
ATOM 639 C CA . MET A 1 87 ? 11.043 -5.437 -8.811 1.00 96.50 87 MET A CA 1
ATOM 640 C C . MET A 1 87 ? 9.596 -5.120 -9.190 1.00 96.50 87 MET A C 1
ATOM 642 O O . MET A 1 87 ? 8.750 -4.984 -8.313 1.00 96.50 87 MET A O 1
ATOM 646 N N . LYS A 1 88 ? 9.249 -5.128 -10.481 1.00 96.69 88 LYS A N 1
ATOM 647 C CA . LYS A 1 88 ? 7.850 -5.004 -10.924 1.00 96.69 88 LYS A CA 1
ATOM 648 C C . LYS A 1 88 ? 6.963 -6.123 -10.386 1.00 96.69 88 LYS A C 1
ATOM 650 O O . LYS A 1 88 ? 5.831 -5.878 -9.980 1.00 96.69 88 LYS A O 1
ATOM 655 N N . LYS A 1 89 ? 7.460 -7.366 -10.360 1.00 97.31 89 LYS A N 1
ATOM 656 C CA . LYS A 1 89 ? 6.719 -8.501 -9.781 1.00 97.31 89 LYS A CA 1
ATOM 657 C C . LYS A 1 89 ? 6.566 -8.368 -8.267 1.00 97.31 89 LYS A C 1
ATOM 659 O O . LYS A 1 89 ? 5.503 -8.713 -7.75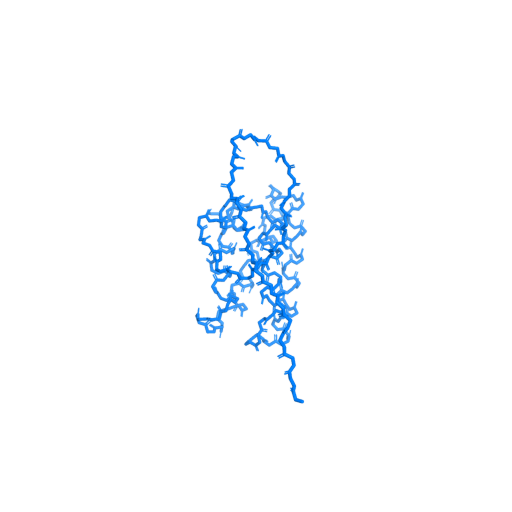8 1.00 97.31 89 LYS A O 1
ATOM 664 N N . MET A 1 90 ? 7.598 -7.890 -7.573 1.00 97.50 90 MET A N 1
ATOM 665 C CA . MET A 1 90 ? 7.545 -7.586 -6.141 1.00 97.50 90 MET A CA 1
ATOM 666 C C . MET A 1 90 ? 6.494 -6.509 -5.863 1.00 97.50 90 MET A C 1
ATOM 668 O O . MET A 1 90 ? 5.556 -6.768 -5.116 1.00 97.50 90 MET A O 1
ATOM 672 N N . ALA A 1 91 ? 6.562 -5.376 -6.564 1.00 97.38 91 ALA A N 1
ATOM 673 C CA . ALA A 1 91 ? 5.590 -4.296 -6.435 1.00 97.38 91 ALA A CA 1
ATOM 674 C C . ALA A 1 91 ? 4.158 -4.757 -6.736 1.00 97.38 91 ALA A C 1
ATOM 676 O O . ALA A 1 91 ? 3.236 -4.458 -5.982 1.00 97.38 91 ALA A O 1
ATOM 677 N N . LYS A 1 92 ? 3.962 -5.550 -7.797 1.00 97.88 92 LYS A N 1
ATOM 678 C CA . LYS A 1 92 ? 2.646 -6.109 -8.134 1.00 97.88 92 LYS A CA 1
ATOM 679 C C . LYS A 1 92 ? 2.083 -6.967 -7.005 1.00 97.88 92 LYS A C 1
ATOM 681 O O . LYS A 1 92 ? 0.908 -6.829 -6.680 1.00 97.88 92 LYS A O 1
ATOM 686 N N . ARG A 1 93 ? 2.898 -7.850 -6.423 1.00 98.19 93 ARG A N 1
ATOM 687 C CA . ARG A 1 93 ? 2.470 -8.706 -5.308 1.00 98.19 93 ARG A CA 1
ATOM 688 C C . ARG A 1 93 ? 2.119 -7.881 -4.079 1.00 98.19 93 ARG A C 1
ATOM 690 O O . ARG A 1 93 ? 1.042 -8.088 -3.535 1.00 98.19 93 ARG A O 1
ATOM 697 N N . ALA A 1 94 ? 2.959 -6.913 -3.728 1.00 98.06 94 ALA A N 1
ATOM 698 C CA . ALA A 1 94 ? 2.716 -6.030 -2.597 1.00 98.06 94 ALA A CA 1
ATOM 699 C C . ALA A 1 94 ? 1.420 -5.224 -2.763 1.00 98.06 94 ALA A C 1
ATOM 701 O O . ALA A 1 94 ? 0.576 -5.213 -1.872 1.00 98.06 94 ALA A O 1
ATOM 702 N N . ILE A 1 95 ? 1.181 -4.640 -3.944 1.00 97.69 95 ILE A N 1
ATOM 703 C CA . ILE A 1 95 ? -0.069 -3.919 -4.245 1.00 97.69 95 ILE A CA 1
ATOM 704 C C . ILE A 1 95 ? -1.289 -4.847 -4.147 1.00 97.69 95 ILE A C 1
ATOM 706 O O . ILE A 1 95 ? -2.316 -4.455 -3.590 1.00 97.69 95 ILE A O 1
ATOM 710 N N . GLN A 1 96 ? -1.200 -6.081 -4.655 1.00 97.88 96 GLN A N 1
ATOM 711 C CA . GLN A 1 96 ? -2.290 -7.059 -4.552 1.00 97.88 96 GLN A CA 1
ATOM 712 C C . GLN A 1 96 ? -2.565 -7.464 -3.100 1.00 97.88 96 GLN A C 1
ATOM 714 O O . GLN A 1 96 ? -3.729 -7.554 -2.709 1.00 97.88 96 GLN A O 1
ATOM 719 N N . MET A 1 97 ? -1.513 -7.674 -2.310 1.00 97.81 97 MET A N 1
ATOM 720 C CA . MET A 1 97 ? -1.622 -8.020 -0.897 1.00 97.81 97 MET A CA 1
ATOM 721 C C . MET A 1 97 ? -2.270 -6.879 -0.110 1.00 97.81 97 MET A C 1
ATOM 723 O O . MET A 1 97 ? -3.278 -7.100 0.553 1.00 97.81 97 MET A O 1
ATOM 727 N N . LEU A 1 98 ? -1.788 -5.644 -0.281 1.00 97.62 98 LEU A N 1
ATOM 728 C CA . LEU A 1 98 ? -2.372 -4.442 0.325 1.00 97.62 98 LEU A CA 1
ATOM 729 C C . LEU A 1 98 ? -3.846 -4.266 -0.059 1.00 97.62 98 LEU A C 1
ATOM 731 O O . LEU A 1 98 ? -4.681 -3.991 0.797 1.00 97.62 98 LEU A O 1
ATOM 735 N N . THR A 1 99 ? -4.194 -4.495 -1.328 1.00 95.88 99 THR A N 1
ATOM 736 C CA . THR A 1 99 ? -5.594 -4.456 -1.784 1.00 95.88 99 THR A CA 1
ATOM 737 C C . THR A 1 99 ? -6.452 -5.479 -1.035 1.00 95.88 99 THR A C 1
ATOM 739 O O . THR A 1 99 ? -7.558 -5.158 -0.609 1.00 95.88 99 THR A O 1
ATOM 742 N N . GLY A 1 100 ? -5.947 -6.703 -0.849 1.00 96.44 100 GLY A N 1
ATOM 743 C CA . GLY A 1 100 ? -6.637 -7.753 -0.099 1.00 96.44 100 GLY A CA 1
ATOM 744 C C . GLY A 1 100 ? -6.786 -7.424 1.386 1.00 96.44 100 GLY A C 1
ATOM 745 O O . GLY A 1 100 ? -7.879 -7.560 1.932 1.00 96.44 100 GLY A O 1
ATOM 746 N N . VAL A 1 101 ? -5.718 -6.930 2.015 1.00 95.44 101 VAL A N 1
ATOM 747 C CA . VAL A 1 101 ? -5.704 -6.508 3.424 1.00 95.44 101 VAL A CA 1
ATOM 748 C C . VAL A 1 101 ? -6.724 -5.391 3.671 1.00 95.44 101 VAL A C 1
ATOM 750 O O . VAL A 1 101 ? -7.470 -5.423 4.648 1.00 95.44 101 VAL A O 1
ATOM 753 N N . PHE A 1 102 ? -6.831 -4.427 2.756 1.00 94.81 102 PHE A N 1
ATOM 754 C CA . PHE A 1 102 ? -7.748 -3.294 2.903 1.00 94.81 102 PHE A CA 1
ATOM 755 C C . PHE A 1 102 ? -9.185 -3.584 2.454 1.00 94.81 102 PHE A C 1
ATOM 757 O O . PHE A 1 102 ? -10.077 -2.788 2.746 1.00 94.81 102 PHE A O 1
ATOM 764 N N . ALA A 1 103 ? -9.453 -4.719 1.799 1.00 92.19 103 ALA A N 1
ATOM 765 C CA . ALA A 1 103 ? -10.778 -5.053 1.267 1.00 92.19 103 ALA A CA 1
ATOM 766 C C . ALA A 1 103 ? -11.863 -5.200 2.351 1.00 92.19 103 ALA A C 1
ATOM 768 O O . ALA A 1 103 ? -13.047 -5.030 2.065 1.00 92.19 103 ALA A O 1
ATOM 769 N N . GLY A 1 104 ? -11.471 -5.523 3.587 1.00 87.50 104 GLY A N 1
ATOM 770 C CA . GLY A 1 104 ? -12.382 -5.648 4.728 1.00 87.50 104 GLY A CA 1
ATOM 771 C C . GLY A 1 104 ? -12.687 -4.333 5.450 1.00 87.50 104 GLY A C 1
ATOM 772 O O . GLY A 1 104 ? -13.500 -4.330 6.376 1.00 87.50 104 GLY A O 1
ATOM 773 N N . LEU A 1 105 ? -12.040 -3.227 5.071 1.00 91.25 105 LEU A N 1
ATOM 774 C CA . LEU A 1 105 ? -12.217 -1.946 5.746 1.00 91.25 105 LEU A CA 1
ATOM 775 C C . LEU A 1 105 ? -13.539 -1.277 5.341 1.00 91.25 105 LEU A C 1
ATOM 777 O O . LEU A 1 105 ? -13.977 -1.395 4.193 1.00 91.25 105 LEU A O 1
ATOM 781 N N . PRO A 1 106 ? -14.171 -0.510 6.249 1.00 91.06 106 PRO A N 1
ATOM 782 C CA . PRO A 1 106 ? -15.281 0.354 5.876 1.00 91.06 106 PRO A CA 1
ATOM 783 C C . PRO A 1 106 ? -14.874 1.289 4.731 1.00 91.06 106 PRO A C 1
ATOM 785 O O . PRO A 1 106 ? -13.812 1.899 4.782 1.00 91.06 106 PRO A O 1
ATOM 788 N N . ALA A 1 107 ? -15.738 1.486 3.733 1.00 84.00 107 ALA A N 1
ATOM 789 C CA . ALA A 1 107 ? -15.434 2.393 2.619 1.00 84.00 107 ALA A CA 1
ATOM 790 C C . ALA A 1 107 ? -15.181 3.848 3.072 1.00 84.00 107 ALA A C 1
ATOM 792 O O . ALA A 1 107 ? -14.450 4.582 2.417 1.00 84.00 107 ALA A O 1
ATOM 793 N N . ALA A 1 108 ? -15.772 4.249 4.204 1.00 82.50 108 ALA A N 1
ATOM 794 C CA . ALA A 1 108 ? -15.556 5.552 4.833 1.00 82.50 108 ALA A CA 1
ATOM 795 C C . ALA A 1 108 ? -14.267 5.626 5.678 1.00 82.50 108 ALA A C 1
ATOM 797 O O . ALA A 1 108 ? -13.947 6.690 6.208 1.00 82.50 108 ALA A O 1
ATOM 798 N N . ALA A 1 109 ? -13.546 4.513 5.850 1.00 88.88 109 ALA A N 1
ATOM 799 C CA . ALA A 1 109 ? -12.278 4.499 6.562 1.00 88.88 109 ALA A CA 1
ATOM 800 C C . ALA A 1 109 ? -11.242 5.311 5.786 1.00 88.88 109 ALA A C 1
ATOM 802 O O . ALA A 1 109 ? -11.139 5.229 4.557 1.00 88.88 109 ALA A O 1
ATOM 803 N N . LYS A 1 110 ? -10.442 6.090 6.514 1.00 89.00 110 LYS A N 1
ATOM 804 C CA . LYS A 1 110 ? -9.476 6.987 5.888 1.00 89.00 110 LYS A CA 1
ATOM 805 C C . LYS A 1 110 ? -8.419 6.218 5.099 1.00 89.00 110 LYS A C 1
ATOM 807 O O . LYS A 1 110 ? -8.041 6.652 4.012 1.00 89.00 110 LYS A O 1
ATOM 812 N N . LEU A 1 111 ? -7.986 5.066 5.614 1.00 92.94 111 LEU A N 1
AT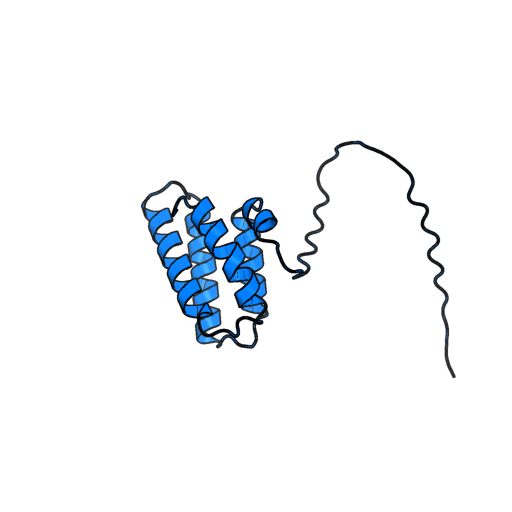OM 813 C CA . LEU A 1 111 ? -7.059 4.188 4.909 1.00 92.94 111 LEU A CA 1
ATOM 814 C C . LEU A 1 111 ? -7.657 3.660 3.603 1.00 92.94 111 LEU A C 1
ATOM 816 O O . LEU A 1 111 ? -6.968 3.677 2.590 1.00 92.94 111 LEU A O 1
ATOM 820 N N . ALA A 1 112 ? -8.932 3.263 3.593 1.00 92.31 112 ALA A N 1
ATOM 821 C CA . ALA A 1 112 ? -9.594 2.801 2.373 1.00 92.31 112 ALA A CA 1
ATOM 822 C C . ALA A 1 112 ? -9.642 3.910 1.306 1.00 92.31 112 ALA A C 1
ATOM 824 O O . ALA A 1 112 ? -9.330 3.667 0.141 1.00 92.31 112 ALA A O 1
ATOM 825 N N . GLU A 1 113 ? -9.969 5.146 1.694 1.00 91.00 113 GLU A N 1
ATOM 826 C CA . GLU A 1 113 ? -9.957 6.299 0.785 1.00 91.00 113 GLU A CA 1
ATOM 827 C C . GLU A 1 113 ? -8.565 6.563 0.196 1.00 91.00 113 GLU A C 1
ATOM 829 O O . GLU A 1 113 ? -8.437 6.747 -1.015 1.00 91.00 113 GLU A O 1
ATOM 834 N N . ILE A 1 114 ? -7.529 6.581 1.040 1.00 91.44 114 ILE A N 1
ATOM 835 C CA . ILE A 1 114 ? -6.148 6.822 0.607 1.00 91.44 114 ILE A CA 1
ATOM 836 C C . ILE A 1 114 ? -5.685 5.683 -0.306 1.00 91.44 114 ILE A C 1
ATOM 838 O O . ILE A 1 114 ? -5.229 5.950 -1.415 1.00 91.44 114 ILE A O 1
ATOM 842 N N . ALA A 1 115 ? -5.858 4.427 0.111 1.00 93.50 115 ALA A N 1
ATOM 843 C CA . ALA A 1 115 ? -5.413 3.251 -0.632 1.00 93.50 115 ALA A CA 1
ATOM 844 C C . ALA A 1 115 ? -6.039 3.166 -2.030 1.00 93.50 115 ALA A C 1
ATOM 846 O O . ALA A 1 115 ? -5.338 2.881 -2.998 1.00 93.50 115 ALA A O 1
ATOM 847 N N . ASN A 1 116 ? -7.328 3.492 -2.164 1.00 92.56 116 ASN A N 1
ATOM 848 C CA . ASN A 1 116 ? -8.018 3.509 -3.459 1.00 92.56 116 ASN A CA 1
ATOM 849 C C . ASN A 1 116 ? -7.440 4.526 -4.457 1.00 92.56 116 ASN A C 1
ATOM 851 O O . ASN A 1 116 ? -7.699 4.421 -5.653 1.00 92.56 116 ASN A O 1
ATOM 855 N N . LYS A 1 117 ? -6.669 5.510 -3.986 1.00 91.56 117 LYS A N 1
ATOM 856 C CA . LYS A 1 117 ? -6.039 6.540 -4.820 1.00 91.56 117 LYS A CA 1
ATOM 857 C C . LYS A 1 117 ? -4.549 6.272 -5.005 1.00 91.56 117 LYS A C 1
ATOM 859 O O . LYS A 1 117 ? -4.029 6.409 -6.109 1.00 91.56 117 LYS A O 1
ATOM 864 N N . THR A 1 118 ? -3.866 5.854 -3.945 1.00 92.81 118 THR A N 1
ATOM 865 C CA . THR A 1 118 ? -2.415 5.659 -3.955 1.00 92.81 118 THR A CA 1
ATOM 866 C C . THR A 1 118 ? -1.995 4.314 -4.538 1.00 92.81 118 THR A C 1
ATOM 868 O O . THR A 1 118 ? -0.983 4.274 -5.232 1.00 92.81 118 THR A O 1
ATOM 871 N N . LEU A 1 119 ? -2.753 3.226 -4.338 1.00 95.44 119 LEU A N 1
ATOM 872 C CA . LEU A 1 119 ? -2.402 1.911 -4.897 1.00 95.44 119 LEU A CA 1
ATOM 873 C C . LEU A 1 119 ? -2.430 1.899 -6.436 1.00 95.44 119 LEU A C 1
ATOM 875 O O . LEU A 1 119 ? -1.457 1.414 -7.022 1.00 95.44 119 LEU A O 1
ATOM 879 N N . PRO A 1 120 ? -3.452 2.462 -7.119 1.00 94.62 120 PRO A N 1
ATOM 880 C CA . PRO A 1 120 ? -3.413 2.598 -8.574 1.00 94.62 120 PRO A CA 1
ATOM 881 C C . PRO A 1 120 ? -2.258 3.486 -9.045 1.00 94.62 120 PRO A C 1
ATOM 883 O O . PRO A 1 120 ? -1.519 3.085 -9.938 1.00 94.62 120 PRO A O 1
ATOM 886 N N . ALA A 1 121 ? -2.040 4.637 -8.394 1.00 94.31 121 ALA A N 1
ATOM 887 C CA . ALA A 1 121 ? -0.945 5.543 -8.743 1.00 94.31 121 ALA A CA 1
ATOM 888 C C . ALA A 1 121 ? 0.428 4.857 -8.624 1.00 94.31 121 ALA A C 1
ATOM 890 O O . ALA A 1 121 ? 1.255 4.977 -9.527 1.00 94.31 121 ALA A O 1
ATOM 891 N N . LEU A 1 122 ? 0.660 4.081 -7.558 1.00 94.31 122 LEU A N 1
ATOM 892 C CA . LEU A 1 122 ? 1.857 3.248 -7.399 1.00 94.31 122 LEU A CA 1
ATOM 893 C C . LEU A 1 122 ? 1.971 2.218 -8.526 1.00 94.31 122 LEU A C 1
ATOM 895 O O . LEU A 1 122 ? 3.043 2.082 -9.114 1.00 94.31 122 LEU A O 1
ATOM 899 N N . GLY A 1 123 ? 0.874 1.539 -8.870 1.00 95.38 123 GLY A N 1
ATOM 900 C CA . GLY A 1 123 ? 0.816 0.619 -10.007 1.00 95.38 123 GLY A CA 1
ATOM 901 C C . GLY A 1 123 ? 1.317 1.259 -11.301 1.00 95.38 123 GLY A C 1
ATOM 902 O O . GLY A 1 123 ? 2.201 0.702 -11.957 1.00 95.38 123 GLY A O 1
ATOM 903 N N . SER A 1 124 ? 0.849 2.469 -11.609 1.00 93.50 124 SER A N 1
ATOM 904 C CA . SER A 1 124 ? 1.319 3.259 -12.751 1.00 93.50 124 SER A CA 1
ATOM 905 C C . SER A 1 124 ? 2.810 3.592 -12.656 1.00 93.50 124 SER A C 1
ATOM 907 O O . SER A 1 124 ? 3.537 3.427 -13.635 1.00 93.50 124 SER A O 1
ATOM 909 N N . LYS A 1 125 ? 3.320 3.989 -11.477 1.00 92.06 125 LYS A N 1
ATOM 910 C CA . LYS A 1 125 ? 4.760 4.282 -11.293 1.00 92.06 125 LYS A CA 1
ATOM 911 C C . LYS A 1 125 ? 5.656 3.058 -11.503 1.00 92.06 125 LYS A C 1
ATOM 913 O O . LYS A 1 125 ? 6.780 3.206 -11.977 1.00 92.06 125 LYS A O 1
ATOM 918 N N . PHE A 1 126 ? 5.163 1.860 -11.198 1.00 93.94 126 PHE A N 1
ATOM 919 C CA . PHE A 1 126 ? 5.853 0.597 -11.479 1.00 93.94 126 PHE A CA 1
ATOM 920 C C . PHE A 1 126 ? 5.591 0.059 -12.900 1.00 93.94 126 PHE A C 1
ATOM 922 O O . PHE A 1 126 ? 6.184 -0.945 -13.306 1.00 93.94 126 PHE A O 1
ATOM 929 N N . GLY A 1 127 ? 4.736 0.718 -13.689 1.00 92.69 127 GLY A N 1
ATOM 930 C CA . GLY A 1 127 ? 4.354 0.289 -15.034 1.00 92.69 127 GLY A CA 1
ATOM 931 C C . GLY A 1 127 ? 3.596 -1.039 -15.033 1.00 92.69 127 GLY A C 1
ATOM 932 O O . GLY A 1 127 ? 3.968 -1.949 -15.777 1.00 92.69 127 GLY A O 1
ATOM 933 N N . LEU A 1 128 ? 2.607 -1.165 -14.142 1.00 90.88 128 LEU A N 1
ATOM 934 C CA . LEU A 1 128 ? 1.760 -2.351 -13.943 1.00 90.88 128 LEU A CA 1
ATOM 935 C C . LEU A 1 128 ? 0.357 -2.222 -14.563 1.00 90.88 128 LEU A C 1
ATOM 937 O O . LEU A 1 128 ? -0.507 -3.045 -14.257 1.00 90.88 128 LEU A O 1
ATOM 941 N N . GLU A 1 129 ? 0.150 -1.192 -15.381 1.00 69.31 129 GLU A N 1
ATOM 942 C CA . GLU A 1 129 ? -1.112 -0.869 -16.065 1.00 69.31 129 GLU A CA 1
ATOM 943 C C . GLU A 1 129 ? -1.497 -1.892 -17.144 1.00 69.31 129 GLU A C 1
ATOM 945 O O . GLU A 1 129 ? -0.587 -2.429 -17.823 1.00 69.31 129 GLU A O 1
#